Protein AF-A0A8C5Q7C5-F1 (afdb_monomer_lite)

InterPro domains:
  IPR026194 Prolactin-releasing peptide [PF15172] (36-77)
  IPR026194 Prolactin-releasing peptide [PTHR17206] (14-100)

Sequence (107 aa):
MFYSEPWLHFLRPKFGSICILMLLLLLSLLSVQSRSFNHEMEIRSPDIDPYWYVGRGVRPIGRFGKRYLKNMSIFQPQLSSLIELVLKQLKKQERLDLEKIYESENW

pLDDT: mean 71.76, std 15.79, range [44.84, 97.12]

Structure (mmCIF, N/CA/C/O backbone):
data_AF-A0A8C5Q7C5-F1
#
_entry.id   AF-A0A8C5Q7C5-F1
#
loop_
_atom_site.group_PDB
_atom_site.id
_atom_site.type_symbol
_atom_site.label_atom_id
_atom_site.label_alt_id
_atom_site.label_comp_id
_atom_site.label_asym_id
_atom_site.label_entity_id
_atom_site.label_seq_id
_atom_site.pdbx_PDB_ins_code
_atom_site.Cartn_x
_atom_site.Cartn_y
_atom_site.Cartn_z
_atom_site.occupancy
_atom_site.B_iso_or_equiv
_atom_site.auth_seq_id
_atom_site.auth_comp_id
_atom_site.auth_asym_id
_atom_site.auth_atom_id
_atom_site.pdbx_PDB_model_num
ATOM 1 N N . MET A 1 1 ? -25.766 49.830 19.266 1.00 44.84 1 MET A N 1
ATOM 2 C CA . MET A 1 1 ? -24.529 49.590 18.496 1.00 44.84 1 MET A CA 1
ATOM 3 C C . MET A 1 1 ? -23.838 48.378 19.119 1.00 44.84 1 MET A C 1
ATOM 5 O O . MET A 1 1 ? -23.006 48.536 19.995 1.00 44.84 1 MET A O 1
ATOM 9 N N . PHE A 1 2 ? -24.283 47.169 18.771 1.00 48.66 2 PHE A N 1
ATOM 10 C CA . PHE A 1 2 ? -23.682 45.912 19.230 1.00 48.66 2 PHE A CA 1
ATOM 11 C C . PHE A 1 2 ? -23.360 45.108 17.975 1.00 48.66 2 PHE A C 1
ATOM 13 O O . PHE A 1 2 ? -24.268 44.635 17.297 1.00 48.66 2 PHE A O 1
ATOM 20 N N . TYR A 1 3 ? -22.079 45.054 17.621 1.00 50.38 3 TYR A N 1
ATOM 21 C CA . TYR A 1 3 ? -21.587 44.226 16.529 1.00 50.38 3 TYR A CA 1
ATOM 22 C C . TYR A 1 3 ? -21.628 42.767 16.990 1.00 50.38 3 TYR A C 1
ATOM 24 O O . TYR A 1 3 ? -20.851 42.351 17.846 1.00 50.38 3 TYR A O 1
ATOM 32 N N . SER A 1 4 ? -22.579 41.997 16.466 1.00 55.47 4 SER A N 1
ATOM 33 C CA . SER A 1 4 ? -22.520 40.539 16.507 1.00 55.47 4 SER A CA 1
ATOM 34 C C . SER A 1 4 ? -21.562 40.089 15.407 1.00 55.47 4 SER A C 1
ATOM 36 O O . SER A 1 4 ? -21.895 40.227 14.235 1.00 55.47 4 SER A O 1
ATOM 38 N N . GLU A 1 5 ? -20.383 39.589 15.769 1.00 64.69 5 GLU A N 1
ATOM 39 C CA . GLU A 1 5 ? -19.388 39.053 14.832 1.00 64.69 5 GLU A CA 1
ATOM 40 C C . GLU A 1 5 ? -19.773 37.624 14.384 1.00 64.69 5 GLU A C 1
ATOM 42 O O . GLU A 1 5 ? -19.652 36.690 15.182 1.00 64.69 5 GLU A O 1
ATOM 47 N N . PRO A 1 6 ? -20.210 37.387 13.128 1.00 61.22 6 PRO A N 1
ATOM 48 C CA . PRO A 1 6 ? -20.629 36.059 12.658 1.00 61.22 6 PRO A CA 1
ATOM 49 C C . PRO A 1 6 ? -19.454 35.135 12.274 1.00 61.22 6 PRO A C 1
ATOM 51 O O . PRO A 1 6 ? -19.662 34.005 11.831 1.00 61.22 6 PRO A O 1
ATOM 54 N N . TRP A 1 7 ? -18.207 35.584 12.439 1.00 59.00 7 TRP A N 1
ATOM 55 C CA . TRP A 1 7 ? -17.035 34.979 11.795 1.00 59.00 7 TRP A CA 1
ATOM 56 C C . TRP A 1 7 ? -16.322 33.883 12.604 1.00 59.00 7 TRP A C 1
ATOM 58 O O . TRP A 1 7 ? -15.416 33.233 12.087 1.00 59.00 7 TRP A O 1
ATOM 68 N N . LEU A 1 8 ? -16.726 33.616 13.851 1.00 57.25 8 LEU A N 1
ATOM 69 C CA . LEU A 1 8 ? -16.019 32.660 14.724 1.00 57.25 8 LEU A CA 1
ATOM 70 C C . LEU A 1 8 ? -16.574 31.225 14.703 1.00 57.25 8 LEU A C 1
ATOM 72 O O . LEU A 1 8 ? -15.992 30.328 15.314 1.00 57.25 8 LEU A O 1
ATOM 76 N N . HIS A 1 9 ? -17.643 30.954 13.951 1.00 55.19 9 HIS A N 1
ATOM 77 C CA . HIS A 1 9 ? -18.195 29.597 13.828 1.00 55.19 9 HIS A CA 1
ATOM 78 C C . HIS A 1 9 ? -17.368 28.669 12.922 1.00 55.19 9 HIS A C 1
ATOM 80 O O . HIS A 1 9 ? -17.588 27.458 12.926 1.00 55.19 9 HIS A O 1
ATOM 86 N N . PHE A 1 10 ? -16.387 29.206 12.188 1.00 55.16 10 PHE A N 1
ATOM 87 C CA . PHE A 1 10 ? -15.533 28.424 11.290 1.00 55.16 10 PHE A CA 1
ATOM 88 C C . PHE A 1 10 ? -14.351 27.734 12.004 1.00 55.16 10 PHE A C 1
ATOM 90 O O . PHE A 1 10 ? -13.730 26.835 11.442 1.00 55.16 10 PHE A O 1
ATOM 97 N N . LEU A 1 11 ? -14.049 28.102 13.259 1.00 56.06 11 LEU A N 1
ATOM 98 C CA . LEU A 1 11 ? -12.840 27.673 13.986 1.00 56.06 11 LEU A CA 1
ATOM 99 C C . LEU A 1 11 ? -13.066 26.577 15.043 1.00 56.06 11 LEU A C 1
ATOM 101 O O . LEU A 1 11 ? -12.304 26.451 16.000 1.00 56.06 11 LEU A O 1
ATOM 105 N N . ARG A 1 12 ? -14.080 25.724 14.877 1.00 62.44 12 ARG A N 1
ATOM 106 C CA . ARG A 1 12 ? -14.130 24.442 15.602 1.00 62.44 12 ARG A CA 1
ATOM 107 C C . ARG A 1 12 ? -14.119 23.295 14.610 1.00 62.44 12 ARG A C 1
ATOM 109 O O . ARG A 1 12 ? -15.171 22.698 14.362 1.00 62.44 12 ARG A O 1
ATOM 116 N N . PRO A 1 13 ? -12.955 22.969 14.022 1.00 61.66 13 PRO A N 1
ATOM 117 C CA . PRO A 1 13 ? -12.850 21.735 13.282 1.00 61.66 13 PRO A CA 1
ATOM 118 C C . PRO A 1 13 ? -13.111 20.594 14.264 1.00 61.66 13 PRO A C 1
ATOM 120 O O . PRO A 1 13 ? -12.318 20.301 15.156 1.00 61.66 13 PRO A O 1
ATOM 123 N N . LYS A 1 14 ? -14.275 19.962 14.129 1.00 73.81 14 LYS A N 1
ATOM 124 C CA . LYS A 1 14 ? -14.540 18.680 14.777 1.00 73.81 14 LYS A CA 1
ATOM 125 C C . LYS A 1 14 ? -13.408 17.751 14.343 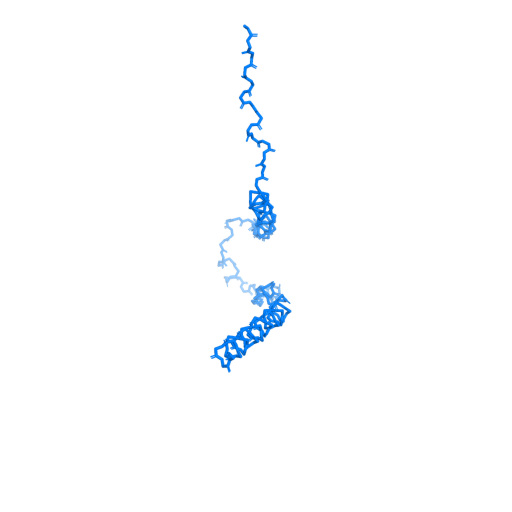1.00 73.81 14 LYS A C 1
ATOM 127 O O . LYS A 1 14 ? -13.060 17.769 13.166 1.00 73.81 14 LYS A O 1
ATOM 132 N N . PHE A 1 15 ? -12.839 16.961 15.252 1.00 73.62 15 PHE A N 1
ATOM 133 C CA . PHE A 1 15 ? -11.707 16.071 14.952 1.00 73.62 15 PHE A CA 1
ATOM 134 C C . PHE A 1 15 ? -11.901 15.268 13.655 1.00 73.62 15 PHE A C 1
ATOM 136 O O . PHE A 1 15 ? -10.965 15.129 12.877 1.00 73.62 15 PHE A O 1
ATOM 143 N N . GLY A 1 16 ? -13.141 14.864 13.349 1.00 83.12 16 GLY A N 1
ATOM 144 C CA . GLY A 1 16 ? -13.489 14.230 12.075 1.00 83.12 16 GLY A CA 1
ATOM 145 C C . GLY A 1 16 ? -13.150 15.062 10.829 1.00 83.12 16 GLY A C 1
ATOM 146 O O . GLY A 1 16 ? -12.627 14.514 9.868 1.00 83.12 16 GLY A O 1
ATOM 147 N N . SER A 1 17 ? -13.370 16.379 10.850 1.00 85.44 17 SER A N 1
ATOM 148 C CA . SER A 1 17 ? -12.989 17.286 9.756 1.00 85.44 17 SER A CA 1
ATOM 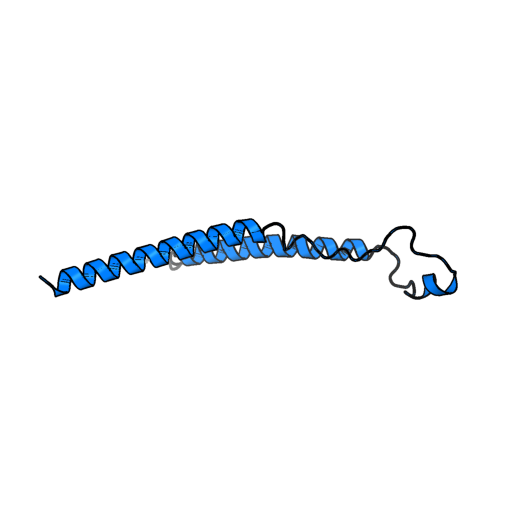149 C C . SER A 1 17 ? -11.474 17.297 9.537 1.00 85.44 17 SER A C 1
ATOM 151 O O . SER A 1 17 ? -11.017 17.125 8.410 1.00 85.44 17 SER A O 1
ATOM 153 N N . ILE A 1 18 ? -10.684 17.393 10.615 1.00 88.50 18 ILE A N 1
ATOM 154 C CA . ILE A 1 18 ? -9.213 17.337 10.536 1.00 88.50 18 ILE A CA 1
ATOM 155 C C . ILE A 1 18 ? -8.748 15.986 9.986 1.00 88.50 18 ILE A C 1
ATOM 157 O O . ILE A 1 18 ? -7.886 15.956 9.110 1.00 88.50 18 ILE A O 1
ATOM 161 N N . CYS A 1 19 ? -9.333 14.878 10.448 1.00 87.62 19 CYS A N 1
ATOM 162 C CA . CYS A 1 19 ? -9.003 13.541 9.952 1.00 87.62 19 CYS A CA 1
ATOM 163 C C . CYS A 1 19 ? -9.299 13.392 8.454 1.00 87.62 19 CYS A C 1
ATOM 165 O O . CYS A 1 19 ? -8.467 12.859 7.722 1.00 87.62 19 CYS A O 1
ATOM 167 N N . ILE A 1 20 ? -10.448 13.890 7.986 1.00 90.50 20 ILE A N 1
ATOM 168 C CA . ILE A 1 20 ? -10.825 13.847 6.566 1.00 90.50 20 ILE A CA 1
ATOM 169 C C . ILE A 1 20 ? -9.861 14.694 5.727 1.00 90.50 20 ILE A C 1
ATOM 171 O O . ILE A 1 20 ? -9.363 14.217 4.709 1.00 90.50 20 ILE A O 1
ATOM 175 N N . LEU A 1 21 ? -9.541 15.915 6.168 1.00 92.56 21 LEU A N 1
ATOM 176 C CA . LEU A 1 21 ? -8.568 16.779 5.491 1.00 92.56 21 LEU A CA 1
ATOM 177 C C . LEU A 1 21 ? -7.178 16.132 5.413 1.00 92.56 21 LEU A C 1
ATOM 179 O O . LEU A 1 21 ? -6.553 16.152 4.353 1.00 92.56 21 LEU A O 1
ATOM 183 N N . MET A 1 22 ? -6.711 15.515 6.500 1.00 91.31 22 MET A N 1
ATOM 184 C CA . MET A 1 22 ? -5.433 14.801 6.512 1.00 91.31 22 MET A CA 1
ATOM 185 C C . MET A 1 22 ? -5.428 13.601 5.564 1.00 91.31 22 MET A C 1
ATOM 187 O O . MET A 1 22 ? -4.473 13.421 4.809 1.00 91.31 22 MET A O 1
ATOM 191 N N . LEU A 1 23 ? -6.499 12.805 5.557 1.00 91.56 23 LEU A N 1
ATOM 192 C CA . LEU A 1 23 ? -6.631 11.663 4.655 1.00 91.56 23 LEU A CA 1
ATOM 193 C C . LEU A 1 23 ? -6.600 12.100 3.182 1.00 91.56 23 LEU A C 1
ATOM 195 O O . LEU A 1 23 ? -5.887 11.501 2.377 1.00 91.56 23 LEU A O 1
ATOM 199 N N . LEU A 1 24 ? -7.331 13.165 2.839 1.00 90.62 24 LEU A N 1
ATOM 200 C CA . LEU A 1 24 ? -7.352 13.732 1.488 1.00 90.62 24 LEU A CA 1
ATOM 201 C C . LEU A 1 24 ? -5.973 14.244 1.059 1.00 90.62 24 LEU A C 1
ATOM 203 O O . LEU A 1 24 ? -5.568 14.029 -0.087 1.00 90.62 24 LEU A O 1
ATOM 207 N N . LEU A 1 25 ? -5.231 14.879 1.971 1.00 90.69 25 LEU A N 1
ATOM 208 C CA . LEU A 1 25 ? -3.875 15.351 1.693 1.00 90.69 25 LEU A CA 1
ATOM 209 C C . LEU A 1 25 ? -2.927 14.178 1.399 1.00 90.69 25 LEU A C 1
ATOM 211 O O . LEU A 1 25 ? -2.213 14.204 0.397 1.00 90.69 25 LEU A O 1
ATOM 215 N N . LEU A 1 26 ? -2.959 13.125 2.222 1.00 89.56 26 LEU A N 1
ATOM 216 C CA . LEU A 1 26 ? -2.144 11.923 2.015 1.00 89.56 26 LEU A CA 1
ATOM 217 C C . LEU A 1 26 ? -2.471 11.233 0.684 1.00 89.56 26 LEU A C 1
ATOM 219 O O . LEU A 1 26 ? -1.563 10.851 -0.057 1.00 89.56 26 LEU A O 1
ATOM 223 N N . LEU A 1 27 ? -3.758 11.121 0.346 1.00 85.88 27 LEU A N 1
ATOM 224 C CA . LEU A 1 27 ? -4.201 10.524 -0.914 1.00 85.88 27 LEU A CA 1
ATOM 225 C C . LEU A 1 27 ? -3.736 11.339 -2.130 1.00 85.88 27 LEU A C 1
ATOM 227 O O . LEU A 1 27 ? -3.291 10.773 -3.131 1.00 85.88 27 LEU A O 1
ATOM 231 N N . SER A 1 28 ? -3.780 12.668 -2.023 1.00 82.88 28 SER A N 1
ATOM 232 C CA . SER A 1 28 ? -3.312 13.577 -3.072 1.00 82.88 28 SER A CA 1
ATOM 233 C C . SER A 1 28 ? -1.812 13.409 -3.327 1.00 82.88 28 SER A C 1
ATOM 235 O O . SER A 1 28 ? -1.402 13.266 -4.479 1.00 82.88 28 SER A O 1
ATOM 237 N N . LEU A 1 29 ? -0.995 13.325 -2.273 1.00 77.06 29 LEU A N 1
ATOM 238 C CA . LEU A 1 29 ? 0.450 13.097 -2.397 1.00 77.06 29 LEU A CA 1
ATOM 239 C C . LEU A 1 29 ? 0.772 11.748 -3.062 1.00 77.06 29 LEU A C 1
ATOM 241 O O . LEU A 1 29 ? 1.638 11.680 -3.937 1.00 77.06 29 LEU A O 1
ATOM 245 N N . LEU A 1 30 ? 0.030 10.693 -2.716 1.00 74.75 30 LEU A N 1
ATOM 246 C CA . LEU A 1 30 ? 0.200 9.370 -3.321 1.00 74.75 30 LEU A CA 1
ATOM 247 C C . LEU A 1 30 ? -0.190 9.362 -4.812 1.00 74.75 30 LEU A C 1
ATOM 249 O O . LEU A 1 30 ? 0.470 8.726 -5.638 1.00 74.75 30 LEU A O 1
ATOM 253 N N . SER A 1 31 ? -1.230 10.117 -5.178 1.00 65.06 31 SER A N 1
ATOM 254 C CA . SER A 1 31 ? -1.689 10.236 -6.566 1.00 65.06 31 SER A CA 1
ATOM 255 C C . SER A 1 31 ? -0.670 10.940 -7.475 1.00 65.06 31 SER A C 1
ATOM 257 O O . SER A 1 31 ? -0.445 10.498 -8.604 1.00 65.06 31 SER A O 1
ATOM 259 N N . VAL A 1 32 ? 0.021 11.971 -6.976 1.00 62.97 32 VAL A N 1
ATOM 260 C CA . VAL A 1 32 ? 1.039 12.715 -7.739 1.00 62.97 32 VAL A CA 1
ATOM 261 C C . VAL A 1 32 ? 2.231 11.819 -8.086 1.00 62.97 32 VAL A C 1
ATOM 263 O O . VAL A 1 32 ? 2.704 11.833 -9.224 1.00 62.97 32 VAL A O 1
ATOM 266 N N . GLN A 1 33 ? 2.662 10.965 -7.154 1.00 59.16 33 GLN A N 1
ATOM 267 C CA . GLN A 1 33 ? 3.750 10.015 -7.399 1.00 59.16 33 GLN A CA 1
ATOM 268 C C . GLN A 1 33 ? 3.392 8.984 -8.484 1.00 59.16 33 GLN A C 1
ATOM 270 O O . GLN A 1 33 ? 4.242 8.630 -9.300 1.00 59.16 33 GLN A O 1
ATOM 275 N N . SER A 1 34 ? 2.129 8.545 -8.545 1.00 54.34 34 SER A N 1
ATOM 276 C CA . SER A 1 34 ? 1.657 7.602 -9.572 1.00 54.34 34 SER A CA 1
ATOM 277 C C . SER A 1 34 ? 1.604 8.205 -10.982 1.00 54.34 34 SER A C 1
ATOM 279 O O . SER A 1 34 ? 1.763 7.487 -11.968 1.00 54.34 34 SER A O 1
ATOM 281 N N . ARG A 1 35 ? 1.414 9.527 -11.087 1.00 53.00 35 ARG A N 1
ATOM 282 C CA . ARG A 1 35 ? 1.312 10.231 -12.371 1.00 53.00 35 ARG A CA 1
ATOM 283 C C . ARG A 1 35 ? 2.679 10.573 -12.962 1.00 53.00 35 ARG A C 1
ATOM 285 O O . ARG A 1 35 ? 2.831 10.537 -14.178 1.00 53.00 35 ARG A O 1
ATOM 292 N N . SER A 1 36 ? 3.674 10.830 -12.110 1.00 52.25 36 SER A N 1
ATOM 293 C CA . SER A 1 36 ? 5.045 11.153 -12.533 1.00 52.25 36 SER A CA 1
ATOM 294 C C . SER A 1 36 ? 5.685 10.038 -13.378 1.00 52.25 36 SER A C 1
ATOM 296 O O . SER A 1 36 ? 6.383 10.312 -14.348 1.00 52.25 36 SER A O 1
ATOM 298 N N . PHE A 1 37 ? 5.363 8.770 -13.096 1.00 52.44 37 PHE A N 1
ATOM 299 C CA . PHE A 1 37 ? 5.934 7.629 -13.824 1.00 52.44 37 PHE A CA 1
ATOM 300 C C . PHE A 1 37 ? 5.362 7.428 -15.242 1.00 52.44 37 PHE A C 1
ATOM 302 O O . PHE A 1 37 ? 5.929 6.675 -16.031 1.00 52.44 37 PHE A O 1
ATOM 309 N N . ASN A 1 38 ? 4.249 8.087 -15.588 1.00 52.28 38 ASN A N 1
ATOM 310 C CA . ASN A 1 38 ? 3.614 7.922 -16.901 1.00 52.28 38 ASN A CA 1
ATOM 311 C C . ASN A 1 38 ? 4.141 8.907 -17.954 1.00 52.28 38 ASN A C 1
ATOM 313 O O . ASN A 1 38 ? 4.039 8.615 -19.140 1.00 52.28 38 ASN A O 1
ATOM 317 N N . HIS A 1 39 ? 4.738 10.032 -17.544 1.00 52.66 39 HIS A N 1
ATOM 318 C CA . HIS A 1 39 ? 5.223 11.056 -18.479 1.00 52.66 39 HIS A CA 1
ATOM 319 C C . HIS A 1 39 ? 6.671 10.838 -18.956 1.00 52.66 39 HIS A C 1
ATOM 321 O O . HIS A 1 39 ? 7.046 11.346 -20.007 1.00 52.66 39 HIS A O 1
ATOM 327 N N . GLU A 1 40 ? 7.484 10.031 -18.264 1.00 53.06 40 GLU A N 1
ATOM 328 C CA . GLU A 1 40 ? 8.841 9.685 -18.739 1.00 53.06 40 GLU A CA 1
ATOM 329 C C . GLU A 1 40 ? 8.853 8.653 -19.882 1.00 53.06 40 GLU A C 1
ATOM 331 O O . GLU A 1 40 ? 9.842 8.534 -20.604 1.00 53.06 40 GLU A O 1
ATOM 336 N N . MET A 1 41 ? 7.750 7.930 -20.100 1.00 50.03 41 MET A N 1
ATOM 337 C CA . MET A 1 41 ? 7.611 6.979 -21.215 1.00 50.03 41 MET A CA 1
ATOM 338 C C . MET A 1 41 ? 7.296 7.674 -22.553 1.00 50.03 41 MET A C 1
ATOM 340 O O . MET A 1 41 ? 7.307 7.028 -23.597 1.00 50.03 41 MET A O 1
ATOM 344 N N . GLU A 1 42 ? 7.026 8.982 -22.532 1.00 54.06 42 GLU A N 1
ATOM 345 C CA . GLU A 1 42 ? 6.520 9.762 -23.671 1.00 54.06 42 GLU A CA 1
ATOM 346 C C . GLU A 1 42 ? 7.630 10.550 -24.405 1.00 54.06 42 GLU A C 1
ATOM 348 O O . GLU A 1 42 ? 7.371 11.279 -25.356 1.00 54.06 42 GLU A O 1
ATOM 353 N N . ILE A 1 43 ? 8.902 10.384 -24.011 1.00 51.97 43 ILE A N 1
ATOM 354 C CA . ILE A 1 43 ? 10.046 11.154 -24.555 1.00 51.97 43 ILE A CA 1
ATOM 355 C C . ILE A 1 43 ? 10.581 10.573 -25.886 1.00 51.97 43 ILE A C 1
ATOM 357 O O . ILE A 1 43 ? 11.562 11.056 -26.451 1.00 51.97 43 ILE A O 1
ATOM 361 N N . ARG A 1 44 ? 9.940 9.554 -26.467 1.00 56.66 44 ARG A N 1
ATOM 362 C CA . ARG A 1 44 ? 10.346 9.017 -27.775 1.00 56.66 44 ARG A CA 1
ATOM 363 C C . ARG A 1 44 ? 9.239 9.238 -28.795 1.00 56.66 44 ARG A C 1
ATOM 365 O O . ARG A 1 44 ? 8.413 8.363 -28.966 1.00 56.66 44 ARG A O 1
ATOM 372 N N . SER A 1 45 ? 9.270 10.411 -29.435 1.00 56.72 45 SER A N 1
ATOM 373 C CA . SER A 1 45 ? 8.580 10.779 -30.685 1.00 56.72 45 SER A CA 1
ATOM 374 C C . SER A 1 45 ? 7.206 10.099 -30.880 1.00 56.72 45 SER A C 1
ATOM 376 O O . SER A 1 45 ? 7.164 8.957 -31.341 1.00 56.72 45 SER A O 1
ATOM 378 N N . PRO A 1 46 ? 6.087 10.786 -30.573 1.00 58.75 46 PRO A N 1
ATOM 379 C CA . PRO A 1 46 ? 4.739 10.199 -30.610 1.00 58.75 46 PRO A CA 1
ATOM 380 C C . PRO A 1 46 ? 4.298 9.681 -31.995 1.00 58.75 46 PRO A C 1
ATOM 382 O O . PRO A 1 46 ? 3.293 8.985 -32.085 1.00 58.75 46 PRO A O 1
ATOM 385 N N . ASP A 1 47 ? 5.066 9.968 -33.051 1.00 65.31 47 ASP A N 1
ATOM 386 C CA . ASP A 1 47 ? 4.796 9.573 -34.438 1.00 65.31 47 ASP A CA 1
ATOM 387 C C . ASP A 1 47 ? 5.508 8.279 -34.876 1.00 65.31 47 ASP A C 1
ATOM 389 O O . ASP A 1 47 ? 5.375 7.849 -36.025 1.00 65.31 47 ASP A O 1
ATOM 393 N N . ILE A 1 48 ? 6.302 7.644 -34.005 1.00 65.06 48 ILE A N 1
ATOM 394 C CA . ILE A 1 48 ? 6.943 6.371 -34.352 1.00 65.06 48 ILE A CA 1
ATOM 395 C C . ILE A 1 48 ? 5.900 5.257 -34.286 1.00 65.06 48 ILE A C 1
ATOM 397 O O . ILE A 1 48 ? 5.456 4.858 -33.211 1.00 65.06 48 ILE A O 1
ATOM 401 N N . ASP A 1 49 ? 5.566 4.717 -35.456 1.00 70.19 49 ASP A N 1
ATOM 402 C CA . ASP A 1 49 ? 4.742 3.521 -35.596 1.00 70.19 49 ASP A CA 1
ATOM 403 C C . ASP A 1 49 ? 5.285 2.388 -34.690 1.00 70.19 49 ASP A C 1
ATOM 405 O O . ASP A 1 49 ? 6.458 2.016 -34.812 1.00 70.19 49 ASP A O 1
ATOM 409 N N . PRO A 1 50 ? 4.470 1.793 -33.797 1.00 61.88 50 PRO A N 1
ATOM 410 C CA . PRO A 1 50 ? 4.860 0.628 -33.001 1.00 61.88 50 PRO A CA 1
ATOM 411 C C . PRO A 1 50 ? 5.436 -0.528 -33.838 1.00 61.88 50 PRO A C 1
ATOM 413 O O . PRO A 1 50 ? 6.290 -1.281 -33.357 1.00 61.88 50 PRO A O 1
ATOM 416 N N . TYR A 1 51 ? 5.021 -0.657 -35.102 1.00 66.50 51 TYR A N 1
ATOM 417 C CA . TYR A 1 51 ? 5.510 -1.670 -36.039 1.00 66.50 51 TYR A CA 1
ATOM 418 C C . TYR A 1 51 ? 6.844 -1.308 -36.714 1.00 66.50 51 TYR A C 1
ATOM 420 O O . TYR A 1 51 ? 7.454 -2.172 -37.353 1.00 66.50 51 TYR A O 1
ATOM 428 N N . TRP A 1 52 ? 7.363 -0.090 -36.521 1.00 68.69 52 TRP A N 1
ATOM 429 C CA . TRP A 1 52 ? 8.653 0.379 -37.057 1.00 68.69 52 TRP A CA 1
ATOM 430 C C . TRP A 1 52 ? 9.832 -0.543 -36.698 1.00 68.69 52 TRP A C 1
ATOM 432 O O . TRP A 1 52 ? 10.799 -0.662 -37.457 1.00 68.69 52 TRP A O 1
ATOM 442 N N . TYR A 1 53 ? 9.736 -1.244 -35.564 1.00 62.81 53 TYR A N 1
ATOM 443 C CA . TYR A 1 53 ? 10.721 -2.228 -35.104 1.00 62.81 53 TYR A CA 1
ATOM 444 C C . TYR A 1 53 ? 10.552 -3.618 -35.741 1.00 62.81 53 TYR A C 1
ATOM 446 O O . TYR A 1 53 ? 11.530 -4.357 -35.871 1.00 62.81 53 TYR A O 1
ATOM 454 N N . VAL A 1 54 ? 9.340 -3.970 -36.180 1.00 66.69 54 VAL A N 1
ATOM 455 C CA . VAL A 1 54 ? 8.999 -5.308 -36.691 1.00 66.69 54 VAL A CA 1
ATOM 456 C C . VAL A 1 54 ? 9.560 -5.521 -38.101 1.00 66.69 54 VAL A C 1
ATOM 458 O O . VAL A 1 54 ? 10.112 -6.581 -38.388 1.00 66.69 54 VAL A O 1
ATOM 461 N N . GLY A 1 55 ? 9.512 -4.496 -38.961 1.00 68.50 55 GLY A N 1
ATOM 462 C CA . GLY A 1 55 ? 9.970 -4.585 -40.356 1.00 68.50 55 GLY A CA 1
ATOM 463 C C . GLY A 1 55 ? 11.491 -4.555 -40.563 1.00 68.50 55 GLY A C 1
ATOM 464 O O . GLY A 1 55 ? 11.961 -4.867 -41.653 1.00 68.50 55 GLY A O 1
ATOM 465 N N . ARG A 1 56 ? 12.278 -4.190 -39.541 1.00 69.56 56 ARG A N 1
ATOM 466 C CA . ARG A 1 56 ? 13.749 -4.070 -39.642 1.00 69.56 56 ARG A CA 1
ATOM 467 C C . ARG A 1 56 ? 14.531 -5.159 -38.908 1.00 69.56 56 ARG A C 1
ATOM 469 O O . ARG A 1 56 ? 15.751 -5.066 -38.814 1.00 69.56 56 ARG A O 1
ATOM 476 N N . GLY A 1 57 ? 13.857 -6.174 -38.361 1.00 68.94 57 GLY A N 1
ATOM 477 C CA . GLY A 1 57 ? 14.514 -7.267 -37.629 1.00 68.94 57 GLY A CA 1
ATOM 478 C C . GLY A 1 57 ? 15.254 -6.819 -36.361 1.00 68.94 57 GLY A C 1
ATOM 479 O O . GLY A 1 57 ? 16.005 -7.598 -35.770 1.00 68.94 57 GLY A O 1
ATOM 480 N N . VAL A 1 58 ? 15.042 -5.573 -35.925 1.00 69.44 58 VAL A N 1
ATOM 481 C CA . VAL A 1 58 ? 15.639 -5.015 -34.714 1.00 69.44 58 VAL A CA 1
ATOM 482 C C . VAL A 1 58 ? 14.873 -5.586 -33.531 1.00 69.44 58 VAL A C 1
ATOM 484 O O . VAL A 1 58 ? 13.754 -5.177 -33.229 1.00 69.44 58 VAL A O 1
ATOM 487 N N . ARG A 1 59 ? 15.474 -6.558 -32.847 1.00 68.00 59 ARG A N 1
ATOM 488 C CA . ARG A 1 59 ? 14.948 -7.035 -31.567 1.00 68.00 59 ARG A CA 1
ATOM 489 C C . ARG A 1 59 ? 15.159 -5.929 -30.529 1.00 68.00 59 ARG A C 1
ATOM 491 O O . ARG A 1 59 ? 16.226 -5.312 -30.547 1.00 68.00 59 ARG A O 1
ATOM 498 N N . PRO A 1 60 ? 14.200 -5.669 -29.625 1.00 67.00 60 PRO A N 1
ATOM 499 C CA . PRO A 1 60 ? 14.427 -4.728 -28.536 1.00 67.00 60 PRO A CA 1
ATOM 500 C C . PRO A 1 60 ? 15.708 -5.130 -27.794 1.00 67.00 60 PRO A C 1
ATOM 502 O O . PRO A 1 60 ? 15.854 -6.273 -27.352 1.00 67.00 60 PRO A O 1
ATOM 505 N N . ILE A 1 61 ? 16.672 -4.208 -27.731 1.00 62.41 61 ILE A N 1
ATOM 506 C CA . ILE A 1 61 ? 17.933 -4.419 -27.020 1.00 62.41 61 ILE A CA 1
ATOM 507 C C . ILE A 1 61 ? 17.595 -4.452 -25.533 1.00 62.41 61 ILE A C 1
ATOM 509 O O . ILE A 1 61 ? 17.287 -3.433 -24.919 1.00 62.41 61 ILE A O 1
ATOM 513 N N . GLY A 1 62 ? 17.619 -5.657 -24.973 1.00 62.03 62 GLY A N 1
ATOM 514 C CA . GLY A 1 62 ? 17.324 -5.910 -23.571 1.00 62.03 62 GLY A CA 1
ATOM 515 C C . GLY A 1 62 ? 15.961 -6.556 -23.353 1.00 62.03 62 GLY A C 1
ATOM 516 O O . GLY A 1 62 ? 14.995 -6.341 -24.084 1.00 62.03 62 GLY A O 1
ATOM 517 N N . ARG A 1 63 ? 15.895 -7.385 -22.306 1.00 62.88 63 ARG A N 1
ATOM 518 C CA . ARG A 1 63 ? 14.672 -8.038 -21.841 1.00 62.88 63 ARG A CA 1
ATOM 519 C C . ARG A 1 63 ? 13.637 -6.983 -21.439 1.00 62.88 63 ARG A C 1
ATOM 521 O O . ARG A 1 63 ? 13.518 -6.644 -20.263 1.00 62.88 63 ARG A O 1
ATOM 528 N N . PHE A 1 64 ? 12.807 -6.562 -22.387 1.00 62.62 64 PHE A N 1
ATOM 529 C CA . PHE A 1 64 ? 11.454 -6.076 -22.118 1.00 62.62 64 PHE A CA 1
ATOM 530 C C . PHE A 1 64 ? 10.586 -7.262 -21.656 1.00 62.62 64 PHE A C 1
ATOM 532 O O . PHE A 1 64 ? 9.606 -7.656 -22.277 1.00 62.62 64 PHE A O 1
ATOM 539 N N . GLY A 1 65 ? 11.003 -7.907 -20.566 1.00 66.56 65 GLY A N 1
ATOM 540 C CA . GLY A 1 65 ? 10.169 -8.835 -19.824 1.00 66.56 65 GLY A CA 1
ATOM 541 C C . GLY A 1 65 ? 9.213 -8.021 -18.964 1.00 66.56 65 GLY A C 1
ATOM 542 O O . GLY A 1 65 ? 9.630 -7.041 -18.346 1.00 66.56 65 GLY A O 1
ATOM 543 N N . LYS A 1 66 ? 7.940 -8.426 -18.946 1.00 62.47 66 LYS A N 1
ATOM 544 C CA . LYS A 1 66 ? 6.866 -7.853 -18.128 1.00 62.47 66 LYS A CA 1
ATOM 545 C C . LYS A 1 66 ? 7.373 -7.503 -16.728 1.00 62.47 66 LYS A C 1
ATOM 547 O O . LYS A 1 66 ? 7.543 -8.379 -15.880 1.00 62.47 66 LYS A O 1
ATOM 552 N N . ARG A 1 67 ? 7.572 -6.211 -16.471 1.00 63.69 67 ARG A N 1
ATOM 553 C CA . ARG A 1 67 ? 7.661 -5.707 -15.106 1.00 63.69 67 ARG A CA 1
ATOM 554 C C . ARG A 1 67 ? 6.235 -5.708 -14.577 1.00 63.69 67 ARG A C 1
ATOM 556 O O . ARG A 1 67 ? 5.517 -4.726 -14.716 1.00 63.69 67 ARG A O 1
ATOM 563 N N . TYR A 1 68 ? 5.798 -6.837 -14.024 1.00 60.56 68 TYR A N 1
ATOM 564 C CA . TYR A 1 68 ? 4.678 -6.794 -13.094 1.00 60.56 68 TYR A CA 1
ATOM 565 C C . TYR A 1 68 ? 5.083 -5.792 -12.020 1.00 60.56 68 TYR A C 1
ATOM 567 O O . TY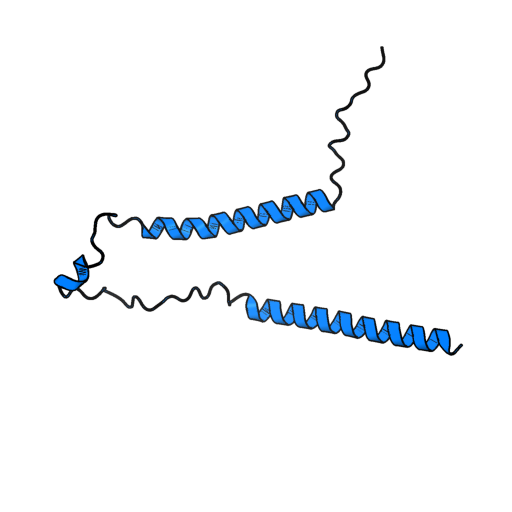R A 1 68 ? 6.172 -5.918 -11.454 1.00 60.56 68 TYR A O 1
ATOM 575 N N . LEU A 1 69 ? 4.267 -4.758 -11.821 1.00 57.72 69 LEU A N 1
ATOM 576 C CA . LEU A 1 69 ? 4.457 -3.757 -10.781 1.00 57.72 69 LEU A CA 1
ATOM 577 C C . LEU A 1 69 ? 4.429 -4.471 -9.424 1.00 57.72 69 LEU A C 1
ATOM 579 O O . LEU A 1 69 ? 3.414 -4.519 -8.734 1.00 57.72 69 LEU A O 1
ATOM 583 N N . LYS A 1 70 ? 5.575 -5.024 -9.021 1.00 56.00 70 LYS A N 1
ATOM 584 C CA . LYS A 1 70 ? 5.851 -5.622 -7.712 1.00 56.00 70 LYS A CA 1
ATOM 585 C C . LYS A 1 70 ? 5.938 -4.529 -6.638 1.00 56.00 70 LYS A C 1
ATOM 587 O O . LYS A 1 70 ? 6.723 -4.630 -5.709 1.00 56.00 70 LYS A O 1
ATOM 592 N N . ASN A 1 71 ? 5.181 -3.447 -6.794 1.00 51.53 71 ASN A N 1
ATOM 593 C CA . ASN A 1 71 ? 5.083 -2.369 -5.819 1.00 51.53 71 ASN A CA 1
ATOM 594 C C . ASN A 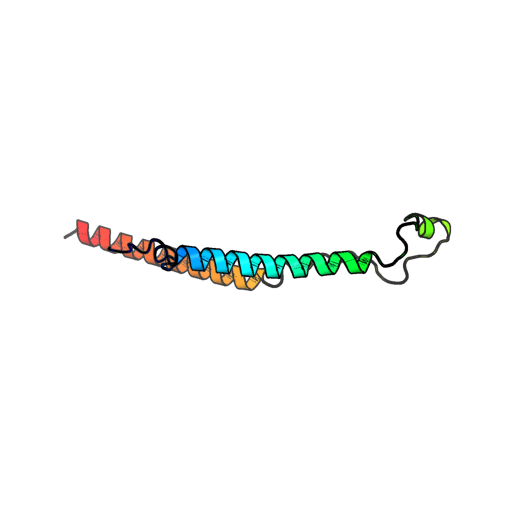1 71 ? 3.796 -2.469 -4.990 1.00 51.53 71 ASN A C 1
ATOM 596 O O . ASN A 1 71 ? 3.687 -1.813 -3.965 1.00 51.53 71 ASN A O 1
ATOM 600 N N . MET A 1 72 ? 2.856 -3.344 -5.372 1.00 54.03 72 MET A N 1
ATOM 601 C CA . MET A 1 72 ? 1.645 -3.608 -4.585 1.00 54.03 72 MET A CA 1
ATOM 602 C C . MET A 1 72 ? 1.830 -4.736 -3.552 1.00 54.03 72 MET A C 1
ATOM 604 O O . MET A 1 72 ? 1.012 -4.877 -2.652 1.00 54.03 72 MET A O 1
ATOM 608 N N . SER A 1 73 ? 2.890 -5.551 -3.663 1.00 55.25 73 SER A N 1
ATOM 609 C CA . SER A 1 73 ? 3.048 -6.784 -2.871 1.00 55.25 73 SER A CA 1
ATOM 610 C C . SER A 1 73 ? 4.090 -6.715 -1.754 1.00 55.25 73 SER A C 1
ATOM 612 O O . SER A 1 73 ? 4.222 -7.666 -0.992 1.00 55.25 73 SER A O 1
ATOM 614 N N . ILE A 1 74 ? 4.859 -5.628 -1.650 1.00 56.72 74 ILE A N 1
ATOM 615 C CA . ILE A 1 74 ? 5.893 -5.494 -0.606 1.00 56.72 74 ILE A CA 1
ATOM 616 C C . ILE A 1 74 ? 5.249 -5.179 0.754 1.00 56.72 74 ILE A C 1
ATOM 618 O O . ILE A 1 74 ? 5.714 -5.669 1.778 1.00 56.72 74 ILE A O 1
ATOM 622 N N . PHE A 1 75 ? 4.127 -4.451 0.764 1.00 55.56 75 PHE A N 1
ATOM 623 C CA . PHE A 1 75 ? 3.364 -4.152 1.983 1.00 55.56 75 PHE A CA 1
ATOM 624 C C . PHE A 1 75 ? 2.344 -5.232 2.368 1.00 55.56 75 PHE A C 1
ATOM 626 O O . PHE A 1 75 ? 1.915 -5.279 3.517 1.00 55.56 75 PHE A O 1
ATOM 633 N N . GLN A 1 76 ? 1.976 -6.128 1.450 1.00 60.78 76 GLN A N 1
ATOM 634 C CA . GLN A 1 76 ? 0.978 -7.172 1.706 1.00 60.78 76 GLN A CA 1
ATOM 635 C C . GLN A 1 76 ? 1.305 -8.116 2.880 1.00 60.78 76 GLN A C 1
ATOM 637 O O . GLN A 1 76 ? 0.394 -8.340 3.673 1.00 60.78 76 GLN A O 1
ATOM 642 N N . PRO A 1 77 ? 2.539 -8.636 3.064 1.00 61.09 77 PRO A N 1
ATOM 643 C CA . PRO A 1 77 ? 2.795 -9.619 4.121 1.00 61.09 77 PRO A CA 1
ATOM 644 C C . PRO A 1 77 ? 2.799 -9.014 5.534 1.00 61.09 77 PRO A C 1
ATOM 646 O O . PRO A 1 77 ? 2.421 -9.683 6.494 1.00 61.09 77 PRO A O 1
ATOM 649 N N . GLN A 1 78 ? 3.215 -7.750 5.681 1.00 65.19 78 GLN A N 1
ATOM 650 C CA . GLN A 1 78 ? 3.197 -7.064 6.981 1.00 65.19 78 GLN A CA 1
ATOM 651 C C . GLN A 1 78 ? 1.796 -6.555 7.326 1.00 65.19 78 GLN A C 1
ATOM 653 O O . GLN A 1 78 ? 1.368 -6.639 8.474 1.00 65.19 78 GLN A O 1
ATOM 658 N N . LEU A 1 79 ? 1.049 -6.065 6.335 1.00 72.38 79 LEU A N 1
ATOM 659 C CA . LEU A 1 79 ? -0.321 -5.617 6.560 1.00 72.38 79 LEU A CA 1
ATOM 660 C C . LEU A 1 79 ? -1.232 -6.795 6.934 1.00 72.38 79 LEU A C 1
ATOM 662 O O . LEU A 1 79 ? -2.069 -6.664 7.825 1.00 72.38 79 LEU A O 1
ATOM 666 N N . SER A 1 80 ? -1.037 -7.963 6.309 1.00 80.00 80 SER A N 1
ATOM 667 C CA . SER A 1 80 ? -1.823 -9.159 6.620 1.00 80.00 80 SER A CA 1
ATOM 668 C C . SER A 1 80 ? -1.612 -9.642 8.053 1.00 80.00 80 SER A C 1
ATOM 670 O O . SER A 1 80 ? -2.586 -10.007 8.706 1.00 80.00 80 SER A O 1
ATOM 672 N N . SER A 1 81 ? -0.379 -9.603 8.573 1.00 85.25 81 SER A N 1
ATOM 673 C CA . SER A 1 81 ? -0.103 -10.055 9.943 1.00 85.25 81 SER A CA 1
ATOM 674 C C . SER A 1 81 ? -0.701 -9.118 10.995 1.00 85.25 81 SER A C 1
ATOM 676 O O . SER A 1 81 ? -1.244 -9.586 11.995 1.00 85.25 81 SER A O 1
ATOM 678 N N . LEU A 1 82 ? -0.677 -7.802 10.755 1.00 90.56 82 LEU A N 1
ATOM 679 C CA . LEU A 1 82 ? -1.320 -6.824 11.636 1.00 90.56 82 LEU A CA 1
ATOM 680 C C . LEU A 1 82 ? -2.845 -6.961 11.626 1.00 90.56 82 LEU A C 1
ATOM 682 O O . LEU A 1 82 ? -3.461 -6.946 12.690 1.00 90.56 82 LEU A O 1
ATOM 686 N N . ILE A 1 83 ? -3.452 -7.146 10.451 1.00 91.12 83 ILE A N 1
ATOM 687 C CA . ILE A 1 83 ? -4.897 -7.394 10.338 1.00 91.12 83 ILE A CA 1
ATOM 688 C C . ILE A 1 83 ? -5.272 -8.676 11.088 1.00 91.12 83 ILE A C 1
ATOM 690 O O . ILE A 1 83 ? -6.234 -8.682 11.854 1.00 91.12 83 ILE A O 1
ATOM 694 N N . GLU A 1 84 ? -4.495 -9.746 10.928 1.00 92.50 84 GLU A N 1
ATOM 695 C CA . GLU A 1 84 ? -4.745 -11.008 11.624 1.00 92.50 84 GLU A CA 1
ATOM 696 C C . GLU A 1 84 ? -4.631 -10.858 13.151 1.00 92.50 84 GLU A C 1
ATOM 698 O O . GLU A 1 84 ? -5.445 -11.412 13.894 1.00 92.50 84 GLU A O 1
ATOM 703 N N . LEU A 1 85 ? -3.667 -10.069 13.635 1.00 95.62 85 LEU A N 1
ATOM 704 C CA . LEU A 1 85 ? -3.531 -9.746 15.056 1.00 95.62 85 LEU A CA 1
ATOM 705 C C . LEU A 1 85 ? -4.732 -8.958 15.585 1.00 95.62 85 LEU A C 1
ATOM 707 O O . LEU A 1 85 ? -5.265 -9.309 16.638 1.00 95.62 85 LEU A O 1
ATOM 711 N N . VAL A 1 86 ? -5.189 -7.935 14.857 1.00 96.62 86 VAL A N 1
ATOM 712 C CA . VAL A 1 86 ? -6.372 -7.147 15.239 1.00 96.62 86 VAL A CA 1
ATOM 713 C C . VAL A 1 86 ? -7.612 -8.038 15.296 1.00 96.62 86 VAL A C 1
ATOM 715 O O . VAL A 1 86 ? -8.338 -8.011 16.288 1.00 96.62 86 VAL A O 1
ATOM 718 N N . LEU A 1 87 ? -7.819 -8.894 14.293 1.00 96.00 87 LEU A N 1
ATOM 719 C CA . LEU A 1 87 ? -8.936 -9.841 14.276 1.00 96.00 87 LEU A CA 1
ATOM 720 C C . LEU A 1 87 ? -8.880 -10.822 15.454 1.00 96.00 87 LEU A C 1
ATOM 722 O O . LEU A 1 87 ? -9.906 -11.090 16.082 1.00 96.00 87 LEU A O 1
ATOM 726 N N . LYS A 1 88 ? -7.689 -11.328 15.801 1.00 96.69 88 LYS A N 1
ATOM 727 C CA . LYS A 1 88 ? -7.509 -12.193 16.978 1.00 96.69 88 LYS A CA 1
ATOM 728 C C . LYS A 1 88 ? -7.855 -11.471 18.280 1.00 96.69 88 LYS A C 1
ATOM 730 O O . LYS A 1 88 ? -8.493 -12.078 19.138 1.00 96.69 88 LYS A O 1
ATOM 735 N N . GLN A 1 89 ? -7.466 -10.205 18.427 1.00 97.12 89 GLN A N 1
ATOM 736 C CA . GLN A 1 89 ? -7.789 -9.416 19.620 1.00 97.12 89 GLN A CA 1
ATOM 737 C C . GLN A 1 89 ? -9.291 -9.147 19.734 1.00 97.12 89 GLN A C 1
ATOM 739 O O . GLN A 1 89 ? -9.860 -9.384 20.795 1.00 97.12 89 GLN A O 1
ATOM 744 N N . LEU A 1 90 ? -9.947 -8.749 18.639 1.00 97.00 90 LEU A N 1
ATOM 745 C CA . LEU A 1 90 ? -11.397 -8.520 18.622 1.00 97.00 90 LEU A CA 1
ATOM 746 C C . LEU A 1 90 ? -12.173 -9.787 18.995 1.00 97.00 90 LEU A C 1
ATOM 748 O O . LEU A 1 90 ? -13.036 -9.748 19.866 1.00 97.00 90 LEU A O 1
ATOM 752 N N . LYS A 1 91 ? -11.801 -10.933 18.416 1.00 96.12 91 LYS A N 1
ATOM 753 C CA . LYS A 1 91 ? -12.434 -12.220 18.734 1.00 96.12 91 LYS A CA 1
ATOM 754 C C . LYS A 1 91 ? -12.196 -12.657 20.182 1.00 96.12 91 LYS A C 1
ATOM 756 O O . LYS A 1 91 ? -13.055 -13.286 20.796 1.00 96.12 91 LYS A O 1
ATOM 761 N N . LYS A 1 92 ? -11.012 -12.368 20.734 1.00 95.81 92 LYS A N 1
ATOM 762 C CA . LYS A 1 92 ? -10.714 -12.641 22.145 1.00 95.81 92 LYS A CA 1
ATOM 763 C C . LYS A 1 92 ? -11.585 -11.778 23.055 1.00 95.81 92 LYS A C 1
ATOM 765 O O . LYS A 1 92 ? -12.111 -12.301 24.030 1.00 95.81 92 LYS A O 1
ATOM 770 N N . GLN A 1 93 ? -11.733 -10.501 22.721 1.00 96.00 93 GLN A N 1
ATOM 771 C CA . GLN A 1 93 ? -12.561 -9.567 23.471 1.00 96.00 93 GLN A CA 1
ATOM 772 C C . GLN A 1 93 ? -14.028 -10.013 23.481 1.00 96.00 93 GLN A C 1
ATOM 774 O O . GLN A 1 93 ? -14.608 -10.140 24.552 1.00 96.00 93 GLN A O 1
ATOM 779 N N . GLU A 1 94 ? -14.571 -10.378 22.317 1.00 95.31 94 GLU A N 1
ATOM 780 C CA . GLU A 1 94 ? -15.944 -10.881 22.181 1.00 95.31 94 GLU A CA 1
ATOM 781 C C . GLU A 1 94 ? -16.212 -12.100 23.080 1.00 95.31 94 GLU A C 1
ATOM 783 O O . GLU A 1 94 ? -17.229 -12.151 23.764 1.00 95.31 94 GLU A O 1
ATOM 788 N N . ARG A 1 95 ? -15.278 -13.062 23.159 1.00 92.81 95 ARG A N 1
ATOM 789 C CA . ARG A 1 95 ? -15.432 -14.211 24.070 1.00 92.81 95 ARG A CA 1
ATOM 790 C C . ARG A 1 95 ? -15.452 -13.821 25.545 1.00 92.81 95 ARG A C 1
ATOM 792 O O . ARG A 1 95 ? -16.242 -14.384 26.292 1.00 92.81 95 ARG A O 1
ATOM 799 N N . LEU A 1 96 ? -14.603 -12.880 25.953 1.00 93.06 96 LEU A N 1
ATOM 800 C CA . LEU A 1 96 ? -14.570 -12.404 27.339 1.00 93.06 96 LEU A CA 1
ATOM 801 C C . LEU A 1 96 ? -15.857 -11.662 27.712 1.00 93.06 96 LEU A C 1
ATOM 803 O O . LEU A 1 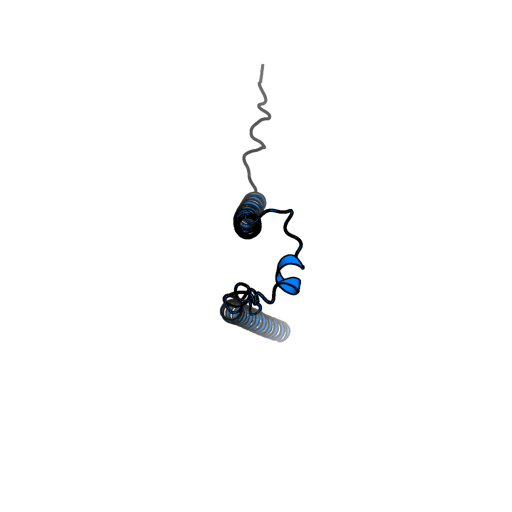96 ? -16.316 -11.752 28.849 1.00 93.06 96 LEU A O 1
ATOM 807 N N . ASP A 1 97 ? -16.436 -10.935 26.760 1.00 94.19 97 ASP A N 1
ATOM 808 C CA . ASP A 1 97 ? -17.693 -10.227 26.971 1.00 94.19 97 ASP A CA 1
ATOM 809 C C . ASP A 1 97 ? -18.867 -11.218 27.090 1.00 94.19 97 ASP A C 1
ATOM 811 O O . ASP A 1 97 ? -19.709 -11.054 27.970 1.00 94.19 97 ASP A O 1
ATOM 815 N N . LEU A 1 98 ? -18.876 -12.301 26.302 1.00 94.06 98 LEU A N 1
ATOM 816 C CA . LEU A 1 98 ? -19.863 -13.386 26.427 1.00 94.06 98 LEU A CA 1
ATOM 817 C C . LEU A 1 98 ? -19.762 -14.139 27.761 1.00 94.06 98 LEU A C 1
ATOM 819 O O . LEU A 1 98 ? -20.790 -14.425 28.370 1.00 94.06 98 LEU A O 1
ATOM 823 N N . GLU A 1 99 ? -18.548 -14.438 28.233 1.00 91.94 99 GLU A N 1
ATOM 824 C CA . GLU A 1 99 ? -18.341 -15.079 29.542 1.00 91.94 99 GLU A CA 1
ATOM 825 C C . GLU A 1 99 ? -18.874 -14.204 30.681 1.00 91.94 99 GLU A C 1
ATOM 827 O O . GLU A 1 99 ? -19.569 -14.704 31.559 1.00 91.94 99 GLU A O 1
ATOM 832 N N . LYS A 1 100 ? -18.642 -12.885 30.634 1.00 90.25 100 LYS A N 1
ATOM 833 C CA . LYS A 1 100 ? -19.210 -11.952 31.622 1.00 90.25 100 LYS A CA 1
ATOM 834 C C . LYS A 1 100 ? -20.731 -11.896 31.587 1.00 90.25 100 LYS A C 1
ATOM 836 O O . LYS A 1 100 ? -21.337 -11.777 32.646 1.00 90.25 100 LYS A O 1
ATOM 841 N N . ILE A 1 101 ? -21.334 -11.942 30.398 1.00 92.75 101 ILE A N 1
ATOM 842 C CA . ILE A 1 101 ? -22.795 -11.950 30.258 1.00 92.75 101 ILE A CA 1
ATOM 843 C C . ILE A 1 101 ? -23.363 -13.223 30.890 1.00 92.75 101 ILE A C 1
ATOM 845 O O . ILE A 1 101 ? -24.261 -13.129 31.723 1.00 92.75 101 ILE A O 1
ATOM 849 N N . TYR A 1 102 ? -22.783 -14.385 30.577 1.00 89.38 102 TYR A N 1
ATOM 850 C CA . TYR A 1 102 ? -23.203 -15.660 31.157 1.00 89.38 102 TYR A CA 1
ATOM 851 C C . TYR A 1 102 ? -23.034 -15.687 32.681 1.00 89.38 102 TYR A C 1
ATOM 853 O O . TYR A 1 102 ? -23.938 -16.115 33.389 1.00 89.38 102 TYR A O 1
ATOM 861 N N . GLU A 1 103 ? -21.912 -15.180 33.199 1.00 86.75 103 GLU A N 1
ATOM 862 C CA . GLU A 1 103 ? -21.704 -15.034 34.641 1.00 86.75 103 GLU A CA 1
ATOM 863 C C . GLU A 1 103 ? -22.772 -14.106 35.252 1.00 86.75 103 GLU A C 1
ATOM 865 O O . GLU A 1 103 ? -23.356 -14.443 36.271 1.00 86.75 103 GLU A O 1
ATOM 870 N N . SER A 1 104 ? -23.104 -12.979 34.610 1.00 82.00 104 SER A N 1
ATOM 871 C CA . SER A 1 104 ? -24.114 -12.035 35.118 1.00 82.00 104 SER A CA 1
ATOM 872 C C . SER A 1 104 ? -25.557 -12.552 35.082 1.00 82.00 104 SER A C 1
ATOM 874 O O . SER A 1 104 ? -26.386 -12.035 35.821 1.00 82.00 104 SER A O 1
ATOM 876 N N . GLU A 1 105 ? -25.863 -13.539 34.236 1.00 83.44 105 GLU A N 1
ATOM 877 C CA . GLU A 1 105 ? -27.179 -14.194 34.184 1.00 83.44 105 GLU A CA 1
ATOM 878 C C . GLU A 1 105 ? -27.314 -15.358 35.180 1.00 83.44 105 GLU A C 1
ATOM 880 O O . GLU A 1 105 ? -28.433 -15.778 35.474 1.00 83.44 105 GLU A O 1
ATOM 885 N N . ASN A 1 106 ? -26.197 -15.893 35.688 1.00 75.69 106 ASN A N 1
ATOM 886 C CA . ASN A 1 106 ? -26.164 -17.069 36.567 1.00 75.69 106 ASN A CA 1
ATOM 887 C C . ASN A 1 106 ? -25.935 -16.726 38.057 1.00 75.69 106 ASN A C 1
ATOM 889 O O . ASN A 1 106 ? -25.793 -17.636 38.878 1.00 75.69 106 ASN A O 1
ATOM 893 N N . TRP A 1 107 ? -25.908 -15.431 38.388 1.00 55.44 107 TRP A N 1
ATOM 894 C CA . TRP A 1 107 ? -25.941 -14.855 39.739 1.00 55.44 107 TRP A CA 1
ATOM 895 C C . TRP A 1 107 ? -27.232 -14.056 39.935 1.00 55.44 107 TRP A C 1
ATOM 897 O O . TRP A 1 107 ? -27.714 -14.014 41.090 1.00 55.44 107 TRP A O 1
#

Secondary structure (DSSP, 8-state):
-----GGGGGS---HHHHHHHHHHHHHHHHHHHHHHHHHGGG-S-TTS-GGGGTTTT---SS-------TTSSS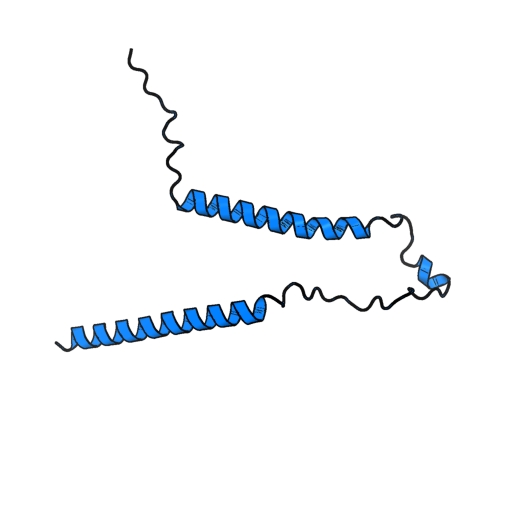SHHHHHHHHHHHHHHHHHHHHHHHHHHHHHH--

Foldseek 3Di:
DDDDDPPPPVPDDDVVNVVVVVVVVVVVVVVVVVVVVVVVVVPPDPPDDPCVCVVPVNDPPDPPDDPPVCVVPPCVVVVVVVVVVVVVVVVVVVVVVVVVVVVVVVD

Organism: NCBI:txid445787

Radius of gyration: 28.85 Å; chains: 1; bounding box: 45×67×80 Å